Protein AF-A0A6B4BIZ9-F1 (afdb_monomer_lite)

Secondary structure (DSSP, 8-state):
-TTSTTTTTSSSHHHHHHHHHHHT-TT---TT---EEEEEEEETTTTEEEEEEEEESS--HHHH-----

Radius of gyration: 13.87 Å; chains: 1; bounding box: 31×33×35 Å

Structure (mmCIF, N/CA/C/O backbone):
data_AF-A0A6B4BIZ9-F1
#
_entry.id   AF-A0A6B4BIZ9-F1
#
loop_
_atom_site.group_PDB
_atom_site.id
_atom_site.type_symbol
_atom_site.label_atom_id
_atom_site.label_alt_id
_atom_site.label_comp_id
_atom_site.label_asym_id
_atom_site.label_entity_id
_atom_site.label_seq_id
_atom_site.pdbx_PDB_ins_code
_atom_site.Cartn_x
_atom_site.Cartn_y
_atom_site.Cartn_z
_atom_site.occupancy
_atom_site.B_iso_or_equiv
_atom_site.auth_seq_id
_atom_site.auth_comp_id
_atom_site.auth_asym_id
_atom_site.auth_atom_id
_atom_site.pdbx_PDB_model_num
ATOM 1 N N . MET A 1 1 ? 3.439 -11.019 1.164 1.00 83.75 1 MET A N 1
ATOM 2 C CA . MET A 1 1 ? 2.349 -10.103 1.513 1.00 83.75 1 MET A CA 1
ATOM 3 C C . MET A 1 1 ? 2.213 -9.155 0.356 1.00 83.75 1 MET A C 1
ATOM 5 O O . MET A 1 1 ? 3.032 -8.261 0.171 1.00 83.75 1 MET A O 1
ATOM 9 N N . ASP A 1 2 ? 1.204 -9.419 -0.453 1.00 89.88 2 ASP A N 1
ATOM 10 C CA . ASP A 1 2 ? 0.985 -8.706 -1.701 1.00 89.88 2 ASP A CA 1
ATOM 11 C C . ASP A 1 2 ? 0.213 -7.408 -1.443 1.00 89.88 2 ASP A C 1
ATOM 13 O O . ASP A 1 2 ? -0.452 -7.259 -0.417 1.00 89.88 2 ASP A O 1
ATOM 17 N N . GLY A 1 3 ? 0.330 -6.439 -2.352 1.00 91.81 3 GLY A N 1
ATOM 18 C CA . GLY A 1 3 ? -0.378 -5.155 -2.247 1.00 91.81 3 GLY A CA 1
ATOM 19 C C . GLY A 1 3 ? 0.165 -4.180 -1.192 1.00 91.81 3 GLY A C 1
ATOM 20 O O . GLY A 1 3 ? -0.408 -3.111 -1.009 1.00 91.81 3 GLY A O 1
ATOM 21 N N . THR A 1 4 ? 1.273 -4.503 -0.519 1.00 95.44 4 THR A N 1
ATOM 22 C CA . THR A 1 4 ? 1.873 -3.664 0.538 1.00 95.44 4 THR A CA 1
ATOM 23 C C . THR A 1 4 ? 3.167 -2.972 0.118 1.00 95.44 4 THR A C 1
ATOM 25 O O . THR A 1 4 ? 3.970 -2.596 0.970 1.00 95.44 4 THR A O 1
ATOM 28 N N . ALA A 1 5 ? 3.413 -2.835 -1.188 1.00 93.12 5 ALA A N 1
ATOM 29 C CA . ALA A 1 5 ? 4.663 -2.290 -1.728 1.00 93.12 5 ALA A CA 1
ATOM 30 C C . ALA A 1 5 ? 5.929 -2.984 -1.170 1.00 93.12 5 ALA A C 1
ATOM 32 O O . ALA A 1 5 ? 6.966 -2.358 -0.982 1.00 93.12 5 ALA A O 1
ATOM 33 N N . GLY A 1 6 ? 5.848 -4.291 -0.890 1.00 92.56 6 GLY A N 1
ATOM 34 C CA . GLY A 1 6 ? 6.990 -5.076 -0.412 1.00 92.56 6 GLY A CA 1
ATOM 35 C C . GLY A 1 6 ? 7.292 -4.945 1.082 1.00 92.56 6 GLY A C 1
ATOM 36 O O . GLY A 1 6 ? 8.402 -5.279 1.481 1.00 92.56 6 GLY A O 1
ATOM 37 N N . LEU A 1 7 ? 6.324 -4.528 1.910 1.00 95.25 7 LEU A N 1
ATOM 38 C CA . LEU A 1 7 ? 6.496 -4.320 3.357 1.00 95.25 7 LEU A CA 1
ATOM 39 C C . LEU A 1 7 ? 7.194 -5.478 4.090 1.00 95.25 7 LEU A C 1
ATOM 41 O O . LEU A 1 7 ? 8.031 -5.241 4.950 1.00 95.25 7 LEU A O 1
ATOM 45 N N . GLU A 1 8 ? 6.882 -6.730 3.747 1.00 94.75 8 GLU A N 1
ATOM 46 C CA . GLU A 1 8 ? 7.504 -7.902 4.388 1.00 94.75 8 GLU A CA 1
ATOM 47 C C . GLU A 1 8 ? 8.979 -8.114 4.008 1.00 94.75 8 GLU A C 1
ATOM 49 O O . GLU A 1 8 ? 9.684 -8.864 4.680 1.00 94.75 8 GLU A O 1
ATOM 54 N N . LYS A 1 9 ? 9.418 -7.521 2.891 1.00 91.81 9 LYS A N 1
ATOM 55 C CA . LYS A 1 9 ? 10.765 -7.680 2.328 1.00 91.81 9 LYS A CA 1
ATOM 56 C C . LYS A 1 9 ? 11.708 -6.573 2.797 1.00 91.81 9 LYS A C 1
ATOM 58 O O . LYS A 1 9 ? 12.919 -6.741 2.698 1.00 91.81 9 LYS A O 1
ATOM 63 N N . SER A 1 10 ? 11.169 -5.461 3.292 1.00 94.31 10 SER A N 1
ATOM 64 C CA . SER A 1 10 ? 11.947 -4.358 3.854 1.00 94.31 10 SER A CA 1
ATOM 65 C C . SER A 1 10 ? 12.497 -4.724 5.233 1.00 94.31 10 SER A C 1
ATOM 67 O O . SER A 1 10 ? 11.816 -5.346 6.049 1.00 94.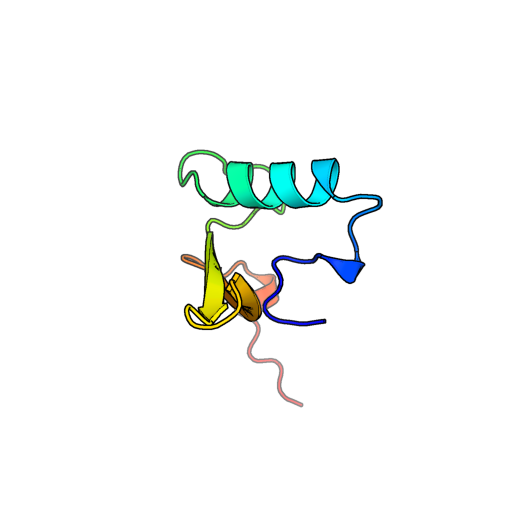31 10 SER A O 1
ATOM 69 N N . LYS A 1 11 ? 13.727 -4.302 5.533 1.00 96.12 11 LYS A N 1
ATOM 70 C CA . LYS A 1 11 ? 14.383 -4.553 6.825 1.00 96.12 11 LYS A CA 1
ATOM 71 C C . LYS A 1 11 ? 13.696 -3.815 7.970 1.00 96.12 11 LYS A C 1
ATOM 73 O O . LYS A 1 11 ? 13.716 -4.279 9.109 1.00 96.12 11 LYS A O 1
ATOM 78 N N . ASN A 1 12 ? 13.167 -2.628 7.687 1.00 97.25 12 ASN A N 1
ATOM 79 C CA . ASN A 1 12 ? 12.481 -1.778 8.650 1.00 97.25 12 ASN A CA 1
ATOM 80 C C . ASN A 1 12 ? 11.489 -0.833 7.953 1.00 97.25 12 ASN A C 1
ATOM 82 O O . ASN A 1 12 ? 11.396 -0.785 6.726 1.00 97.25 12 ASN A O 1
ATOM 86 N N . PHE A 1 13 ? 10.743 -0.088 8.768 1.00 95.56 13 PHE A N 1
ATOM 87 C CA . PHE A 1 13 ? 9.734 0.854 8.297 1.00 95.56 13 PHE A CA 1
ATOM 88 C C . PHE A 1 13 ? 10.317 1.992 7.446 1.00 95.56 13 PHE A C 1
ATOM 90 O O . PHE A 1 13 ? 9.720 2.335 6.434 1.00 95.56 13 PHE A O 1
ATOM 97 N N . ASP A 1 14 ? 11.471 2.553 7.819 1.00 97.50 14 ASP A N 1
ATOM 98 C CA . ASP A 1 14 ? 12.070 3.693 7.108 1.00 97.50 14 ASP A CA 1
ATOM 99 C C . ASP A 1 14 ? 12.514 3.312 5.690 1.00 97.50 14 ASP A C 1
ATOM 101 O O . ASP A 1 14 ? 12.330 4.076 4.740 1.00 97.50 14 ASP A O 1
ATOM 105 N N . GLU A 1 15 ? 13.053 2.102 5.529 1.00 95.56 15 GLU A N 1
ATOM 106 C CA . GLU A 1 15 ? 13.386 1.541 4.221 1.00 95.56 15 GLU A CA 1
ATOM 107 C C . GLU A 1 15 ? 12.125 1.335 3.377 1.00 95.56 15 GLU A C 1
ATOM 109 O O . GLU A 1 15 ? 12.078 1.766 2.226 1.00 95.56 15 GLU A O 1
ATOM 114 N N . TRP A 1 16 ? 11.082 0.732 3.957 1.00 95.56 16 TRP A N 1
ATOM 115 C CA . TRP A 1 16 ? 9.801 0.559 3.268 1.00 95.56 16 TRP A CA 1
ATOM 116 C C . TRP A 1 16 ? 9.204 1.902 2.828 1.00 95.56 16 TRP A C 1
ATOM 118 O O . TRP A 1 16 ? 8.790 2.058 1.680 1.00 95.56 16 TRP A O 1
ATOM 128 N N . LEU A 1 17 ? 9.200 2.892 3.721 1.00 96.00 17 LEU A N 1
ATOM 129 C CA . LEU A 1 17 ? 8.678 4.223 3.437 1.00 96.00 17 LEU A CA 1
ATOM 130 C C . LEU A 1 17 ? 9.476 4.915 2.326 1.00 96.00 17 LEU A C 1
ATOM 132 O O . LEU A 1 17 ? 8.875 5.546 1.459 1.00 96.00 17 LEU A O 1
ATOM 136 N N . SER A 1 18 ? 10.802 4.764 2.316 1.00 93.31 18 SER A N 1
ATOM 137 C CA . SER A 1 18 ? 11.650 5.299 1.244 1.00 93.31 18 SER A CA 1
ATOM 138 C C . SER A 1 18 ? 11.281 4.687 -0.109 1.00 93.31 18 SER A C 1
ATOM 140 O O . SER A 1 18 ? 11.070 5.422 -1.067 1.00 93.31 18 SER A O 1
ATOM 142 N N . ILE A 1 19 ? 11.072 3.365 -0.169 1.00 91.38 19 ILE A N 1
ATOM 143 C CA . ILE A 1 19 ? 10.618 2.673 -1.389 1.00 91.38 19 ILE A CA 1
ATOM 144 C C . ILE A 1 19 ? 9.262 3.212 -1.864 1.00 91.38 19 ILE A C 1
ATOM 146 O O . ILE A 1 19 ? 9.087 3.449 -3.060 1.00 91.38 19 ILE A O 1
ATOM 150 N N . VAL A 1 20 ? 8.303 3.422 -0.953 1.00 94.06 20 VAL A N 1
ATOM 151 C CA . VAL A 1 20 ? 6.978 3.981 -1.283 1.00 94.06 20 VAL A CA 1
ATOM 152 C C . VAL A 1 20 ? 7.098 5.405 -1.832 1.00 94.06 20 VAL A C 1
ATOM 154 O O . VAL A 1 20 ? 6.471 5.729 -2.843 1.00 94.06 20 VAL A O 1
ATOM 157 N N . ILE A 1 21 ? 7.909 6.252 -1.195 1.00 92.88 21 ILE A N 1
ATOM 158 C CA . ILE A 1 21 ? 8.131 7.638 -1.629 1.00 92.88 21 ILE A CA 1
ATOM 159 C C . ILE A 1 21 ? 8.808 7.667 -2.999 1.00 92.88 21 ILE A C 1
ATOM 161 O O . ILE A 1 21 ? 8.335 8.372 -3.892 1.00 92.88 21 ILE A O 1
ATOM 165 N N . ASP A 1 22 ? 9.865 6.885 -3.195 1.00 90.62 22 ASP A N 1
ATOM 166 C CA . ASP A 1 22 ? 10.600 6.861 -4.458 1.00 90.62 22 ASP A CA 1
ATOM 167 C C . ASP A 1 22 ? 9.734 6.308 -5.595 1.00 90.62 22 ASP A C 1
ATOM 169 O O . ASP A 1 22 ? 9.698 6.888 -6.680 1.00 90.62 22 ASP A O 1
ATOM 173 N N . SER A 1 23 ? 8.940 5.265 -5.328 1.00 89.81 23 SER A N 1
ATOM 174 C CA . SER A 1 23 ? 8.009 4.695 -6.315 1.00 89.81 23 SER A CA 1
ATOM 175 C C . SER A 1 23 ? 6.870 5.655 -6.684 1.00 89.81 23 SER A C 1
ATOM 177 O O . SER A 1 23 ? 6.309 5.533 -7.770 1.00 89.81 23 SER A O 1
ATOM 179 N N . SER A 1 24 ? 6.537 6.635 -5.833 1.00 90.50 24 SER A N 1
ATOM 180 C CA . SER A 1 24 ? 5.494 7.635 -6.127 1.00 90.50 24 SER A CA 1
ATOM 181 C C . SER A 1 24 ? 5.899 8.672 -7.182 1.00 90.50 24 SER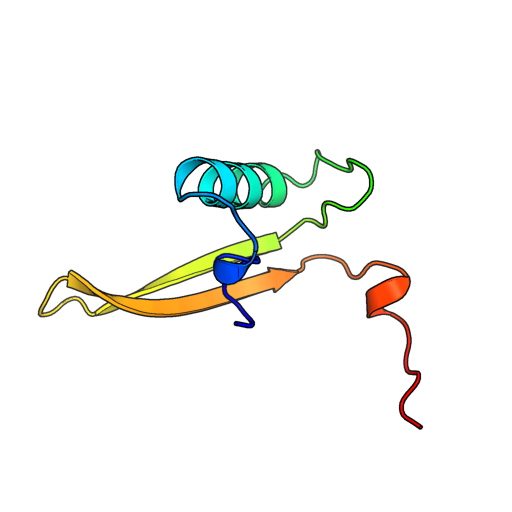 A C 1
ATOM 183 O O . SER A 1 24 ? 5.062 9.453 -7.639 1.00 90.50 24 SER A O 1
ATOM 185 N N . ARG A 1 25 ? 7.180 8.700 -7.570 1.00 84.44 25 ARG A N 1
ATOM 186 C CA . ARG A 1 25 ? 7.749 9.682 -8.495 1.00 84.44 25 ARG A CA 1
ATOM 187 C C . ARG A 1 25 ? 8.004 9.032 -9.851 1.00 84.44 25 ARG A C 1
ATOM 189 O O . ARG A 1 25 ? 8.908 8.217 -9.988 1.00 84.44 25 ARG A O 1
ATOM 196 N N . GLU A 1 26 ? 7.269 9.453 -10.881 1.00 72.38 26 GLU A N 1
ATOM 197 C CA . GLU A 1 26 ? 7.432 8.914 -12.245 1.00 72.38 26 GLU A CA 1
ATOM 198 C C . GLU A 1 26 ? 8.842 9.104 -12.833 1.00 72.38 26 GLU A C 1
ATOM 200 O O . GLU A 1 26 ? 9.254 8.354 -13.716 1.00 72.38 26 GLU A O 1
ATOM 205 N N . GLU A 1 27 ? 9.574 10.109 -12.349 1.00 67.12 27 GLU A N 1
ATOM 206 C CA . GLU A 1 27 ? 10.913 10.489 -12.813 1.00 67.12 27 GLU A CA 1
ATOM 207 C C . GLU A 1 27 ? 12.017 9.531 -12.337 1.00 67.12 27 GLU A C 1
ATOM 209 O O . GLU A 1 27 ? 13.114 9.532 -12.896 1.00 67.12 27 GLU A O 1
ATOM 214 N N . ILE A 1 28 ? 11.751 8.716 -11.309 1.00 60.59 28 ILE A N 1
ATOM 215 C CA . ILE A 1 28 ? 12.716 7.747 -10.785 1.00 60.59 28 ILE A CA 1
ATOM 216 C C . ILE A 1 28 ? 12.522 6.430 -11.533 1.00 60.59 28 ILE A C 1
ATOM 218 O O . ILE A 1 28 ? 11.789 5.542 -11.109 1.00 60.59 28 ILE A O 1
ATOM 222 N N . VAL A 1 29 ? 13.217 6.299 -12.660 1.00 57.38 29 VAL A N 1
ATOM 223 C CA . VAL A 1 29 ? 13.455 4.999 -13.299 1.00 57.38 29 VAL A CA 1
ATOM 224 C C . VAL A 1 29 ? 14.866 4.559 -12.917 1.00 57.38 29 VAL A C 1
ATOM 226 O O . VAL A 1 29 ? 15.810 4.670 -13.694 1.00 57.38 29 VAL A O 1
ATOM 229 N N . MET A 1 30 ? 15.027 4.139 -11.664 1.00 59.06 30 MET A N 1
ATOM 230 C CA . MET A 1 30 ? 16.188 3.348 -11.251 1.00 59.06 30 MET A CA 1
ATOM 231 C C . MET A 1 30 ? 15.909 1.882 -11.575 1.00 59.06 30 MET A C 1
ATOM 233 O O . MET A 1 30 ? 14.768 1.437 -11.434 1.00 59.06 30 MET A O 1
ATOM 237 N N . ASP A 1 31 ? 16.935 1.137 -11.993 1.00 60.47 31 ASP A N 1
ATOM 238 C CA . ASP A 1 31 ? 16.816 -0.291 -12.305 1.00 60.47 31 ASP A CA 1
ATOM 239 C C . ASP A 1 31 ? 16.053 -1.032 -11.194 1.00 60.47 31 ASP A C 1
ATOM 241 O O . ASP A 1 31 ? 16.499 -1.118 -10.050 1.00 60.47 31 ASP A O 1
ATOM 245 N N . GLY A 1 32 ? 14.870 -1.545 -11.540 1.00 65.06 32 GLY A N 1
ATOM 246 C CA . GLY A 1 32 ? 14.017 -2.334 -10.649 1.00 65.06 32 GLY A CA 1
ATOM 247 C C . GLY A 1 32 ? 12.932 -1.575 -9.871 1.00 65.06 32 GLY A C 1
ATOM 248 O O . GLY A 1 32 ? 12.048 -2.239 -9.328 1.00 65.06 32 GLY A O 1
ATOM 249 N N . ILE A 1 33 ? 12.923 -0.235 -9.844 1.00 71.81 33 ILE A N 1
ATOM 250 C CA . ILE A 1 33 ? 11.838 0.545 -9.214 1.00 71.81 33 ILE A CA 1
ATOM 251 C C . ILE A 1 33 ? 10.794 0.906 -10.270 1.00 71.81 33 ILE A C 1
ATOM 253 O O . ILE A 1 33 ? 11.081 1.567 -11.265 1.00 71.81 33 ILE A O 1
ATOM 257 N N . ILE A 1 34 ? 9.562 0.450 -10.045 1.00 82.44 34 ILE A N 1
ATOM 258 C CA . ILE A 1 34 ? 8.440 0.655 -10.958 1.00 82.44 34 ILE A CA 1
ATOM 259 C C . ILE A 1 34 ? 7.484 1.676 -10.355 1.00 82.44 34 ILE A C 1
ATOM 261 O O . ILE A 1 34 ? 6.971 1.397 -9.263 1.00 82.44 34 ILE A O 1
ATOM 265 N N . PRO A 1 35 ? 7.196 2.787 -11.066 1.00 89.62 35 PRO A N 1
ATOM 266 C CA . PRO A 1 35 ? 6.273 3.803 -10.588 1.00 89.62 35 PRO A CA 1
ATOM 267 C C . PRO A 1 35 ? 4.955 3.199 -10.107 1.00 89.62 35 PRO A C 1
ATOM 269 O O . PRO A 1 35 ? 4.339 2.369 -10.794 1.0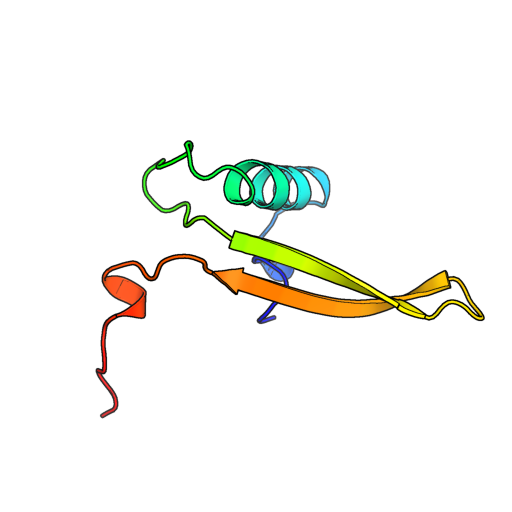0 89.62 35 PRO A O 1
ATOM 272 N N . SER A 1 36 ? 4.550 3.580 -8.900 1.00 92.56 36 SER A N 1
ATOM 273 C CA . SER A 1 36 ? 3.343 3.080 -8.259 1.00 92.56 36 SER A CA 1
ATOM 274 C C . SER A 1 36 ? 2.726 4.088 -7.301 1.00 92.56 36 SER A C 1
ATOM 276 O O . SER A 1 36 ? 3.364 5.026 -6.827 1.00 92.56 36 SER A O 1
ATOM 278 N N . SER A 1 37 ? 1.447 3.886 -6.997 1.00 94.50 37 SER A N 1
ATOM 279 C CA . SER A 1 37 ? 0.764 4.589 -5.914 1.00 94.50 37 SER A CA 1
ATOM 280 C C . SER A 1 37 ? 0.364 3.605 -4.832 1.00 94.50 37 SER A C 1
ATOM 282 O O . SER A 1 37 ? -0.409 2.679 -5.083 1.00 94.50 37 SER A O 1
ATOM 284 N N . THR A 1 38 ? 0.849 3.841 -3.616 1.00 96.00 38 THR A N 1
ATOM 285 C CA . THR A 1 38 ? 0.439 3.099 -2.425 1.00 96.00 38 THR A CA 1
ATOM 286 C C . THR A 1 38 ? -0.641 3.871 -1.667 1.00 96.00 38 THR A C 1
ATOM 288 O O . THR A 1 38 ? -0.456 5.038 -1.325 1.00 96.00 38 THR A O 1
ATOM 291 N N . TYR A 1 39 ? -1.757 3.211 -1.363 1.00 97.12 39 TYR A N 1
ATOM 292 C CA . TYR A 1 39 ? -2.841 3.751 -0.546 1.00 97.12 39 TYR A CA 1
ATOM 293 C C . TYR A 1 39 ? -3.040 2.917 0.716 1.00 97.12 39 TYR A C 1
ATOM 295 O O . TYR A 1 39 ? -2.930 1.690 0.707 1.00 97.12 39 TYR A O 1
ATOM 303 N N . LEU A 1 40 ? -3.385 3.607 1.801 1.00 96.81 40 LEU A N 1
ATOM 304 C CA . LEU A 1 40 ? -3.653 3.030 3.112 1.00 96.81 40 LEU A CA 1
ATOM 305 C C . LEU A 1 40 ? -5.134 3.218 3.451 1.00 96.81 40 LEU A C 1
ATOM 307 O O . LEU A 1 40 ? -5.631 4.343 3.493 1.00 96.81 40 LEU A O 1
ATOM 311 N N . ALA A 1 41 ? -5.846 2.123 3.706 1.00 97.81 41 ALA A N 1
ATOM 312 C CA . ALA A 1 41 ? -7.244 2.172 4.111 1.00 97.81 41 ALA A CA 1
ATOM 313 C C . ALA A 1 41 ? -7.333 2.385 5.625 1.00 97.81 41 ALA A C 1
ATOM 315 O O . ALA A 1 41 ? -7.054 1.474 6.407 1.00 97.81 41 ALA A O 1
ATOM 316 N N . ILE A 1 42 ? -7.735 3.589 6.035 1.00 98.19 42 ILE A N 1
ATOM 317 C CA . ILE A 1 42 ? -7.924 3.936 7.445 1.00 98.19 42 ILE A CA 1
ATOM 318 C C . ILE A 1 42 ? -9.408 3.877 7.799 1.00 98.19 42 ILE A C 1
ATOM 320 O O . ILE A 1 42 ? -10.237 4.579 7.218 1.00 98.19 42 ILE A O 1
ATOM 324 N N . ARG A 1 43 ? -9.751 3.058 8.794 1.00 98.38 43 ARG A N 1
ATOM 325 C CA . ARG A 1 43 ? -11.085 3.055 9.389 1.00 98.38 43 ARG A CA 1
ATOM 326 C C . ARG A 1 43 ? -11.211 4.223 10.362 1.00 98.38 43 ARG A C 1
ATOM 328 O O . ARG A 1 43 ? -10.550 4.251 11.394 1.00 98.38 43 ARG A O 1
ATOM 335 N N . LEU A 1 44 ? -12.110 5.155 10.058 1.00 98.12 44 LEU A N 1
ATOM 336 C CA . LEU A 1 44 ? -12.197 6.434 10.770 1.00 98.12 44 LEU A CA 1
ATOM 337 C C . LEU A 1 44 ? -12.661 6.322 12.231 1.00 98.12 44 LEU A C 1
ATOM 339 O O . LEU A 1 44 ? -12.223 7.113 13.056 1.00 98.12 44 LEU A O 1
ATOM 343 N N . VAL A 1 45 ? -13.512 5.345 12.573 1.00 98.44 45 VAL A N 1
ATOM 344 C CA . VAL A 1 45 ? -14.077 5.228 13.935 1.00 98.44 45 VAL A CA 1
ATOM 345 C C . VAL A 1 45 ? -13.026 4.929 15.012 1.00 98.44 45 VAL A C 1
ATOM 347 O O . VAL A 1 45 ? -13.210 5.313 16.162 1.00 98.44 45 VAL A O 1
ATOM 350 N N . ASP A 1 46 ? -11.925 4.262 14.659 1.00 98.25 46 ASP A N 1
ATOM 351 C CA . ASP A 1 46 ? -10.852 3.917 15.600 1.00 98.25 46 ASP A CA 1
ATOM 352 C C . ASP A 1 46 ? -9.440 4.183 15.057 1.00 98.25 46 ASP A C 1
ATOM 354 O O . ASP A 1 46 ? -8.461 3.708 15.630 1.00 98.25 46 ASP A O 1
ATOM 358 N N . ASN A 1 47 ? -9.337 4.958 13.972 1.00 97.81 47 ASN A N 1
ATOM 359 C CA . ASN A 1 47 ? -8.092 5.348 13.306 1.00 97.81 47 ASN A CA 1
ATOM 360 C C . ASN A 1 47 ? -7.144 4.169 13.009 1.00 97.81 47 ASN A C 1
ATOM 362 O O . ASN A 1 47 ? -5.923 4.285 13.133 1.00 97.81 47 ASN A O 1
ATOM 366 N N . LYS A 1 48 ? -7.700 3.008 12.646 1.00 98.31 48 LYS A N 1
ATOM 367 C CA . LYS A 1 48 ? -6.909 1.804 12.354 1.00 98.31 48 LYS A CA 1
ATOM 368 C C . LYS A 1 48 ? -6.656 1.636 10.867 1.00 98.31 48 LYS A C 1
ATOM 370 O O . LYS A 1 48 ? -7.573 1.769 10.060 1.00 98.31 48 LYS A O 1
ATOM 375 N N . LEU A 1 49 ? -5.429 1.243 10.530 1.00 96.75 49 LEU A N 1
ATOM 376 C CA . LEU A 1 49 ? -5.088 0.703 9.219 1.00 96.75 49 LEU A CA 1
ATOM 377 C C . LEU A 1 49 ? -5.752 -0.670 9.054 1.00 96.75 49 LEU A C 1
ATOM 379 O O . LEU A 1 49 ? -5.465 -1.589 9.818 1.00 96.75 49 LEU A O 1
ATOM 383 N N . ILE A 1 50 ? -6.650 -0.799 8.078 1.00 97.31 50 ILE A N 1
ATOM 384 C CA . ILE A 1 50 ? -7.418 -2.030 7.812 1.00 97.31 50 ILE A CA 1
ATOM 385 C C . ILE A 1 50 ? -7.133 -2.640 6.435 1.00 97.31 50 ILE A C 1
ATOM 387 O O . ILE A 1 50 ? -7.703 -3.672 6.093 1.00 97.31 50 ILE A O 1
ATOM 391 N N . GLY A 1 51 ? -6.271 -2.014 5.638 1.00 96.50 51 GLY A N 1
ATOM 392 C CA . GLY A 1 51 ? -5.909 -2.509 4.318 1.00 96.50 51 GLY A CA 1
ATOM 393 C C . GLY A 1 51 ? -4.885 -1.619 3.631 1.00 96.50 51 GLY A C 1
ATOM 394 O O . GLY A 1 51 ? -4.682 -0.467 4.016 1.00 96.50 51 GLY A O 1
ATOM 395 N N . MET A 1 52 ? -4.245 -2.170 2.610 1.00 97.69 52 MET A N 1
ATOM 396 C CA . MET A 1 52 ? -3.262 -1.489 1.776 1.00 97.69 52 MET A CA 1
ATOM 397 C C . MET A 1 52 ? -3.496 -1.903 0.327 1.00 97.69 52 MET A C 1
ATOM 399 O O . MET A 1 52 ? -3.933 -3.026 0.066 1.00 97.69 52 MET A O 1
ATOM 403 N N . ILE A 1 53 ? -3.209 -1.003 -0.603 1.00 97.00 53 ILE A N 1
ATOM 404 C CA . ILE A 1 53 ? -3.131 -1.327 -2.025 1.00 97.00 53 ILE A CA 1
ATOM 405 C C . ILE A 1 53 ? -1.944 -0.587 -2.628 1.00 97.00 53 ILE A C 1
ATOM 407 O O . ILE A 1 53 ? -1.720 0.581 -2.324 1.00 97.00 53 ILE A O 1
ATOM 411 N N . ASP A 1 54 ? -1.200 -1.269 -3.488 1.00 94.69 54 ASP A N 1
ATOM 412 C CA . ASP A 1 54 ? -0.099 -0.708 -4.260 1.00 94.69 54 ASP A CA 1
ATOM 413 C C . ASP A 1 54 ? -0.397 -0.918 -5.746 1.00 94.69 54 ASP A C 1
ATOM 415 O O . ASP A 1 54 ? -0.496 -2.052 -6.219 1.00 94.69 54 ASP A O 1
ATOM 419 N N . ILE A 1 55 ? -0.615 0.182 -6.463 1.00 92.75 55 ILE A N 1
ATOM 420 C CA . ILE A 1 55 ? -1.048 0.182 -7.861 1.00 92.75 55 ILE A CA 1
ATOM 421 C C . ILE A 1 55 ? 0.142 0.559 -8.728 1.00 92.75 55 ILE A C 1
ATOM 423 O O . ILE A 1 55 ? 0.581 1.707 -8.705 1.00 92.75 55 ILE A O 1
ATOM 427 N N . ARG A 1 56 ? 0.647 -0.392 -9.515 1.00 89.56 56 ARG A N 1
ATOM 428 C CA . ARG A 1 56 ? 1.707 -0.136 -10.496 1.00 89.56 56 ARG A CA 1
ATOM 429 C C . ARG A 1 56 ? 1.149 0.670 -11.664 1.00 89.56 56 ARG A C 1
ATOM 431 O O . ARG A 1 56 ? 0.144 0.286 -12.257 1.00 89.56 56 ARG A O 1
ATOM 438 N N . HIS A 1 57 ? 1.799 1.780 -12.002 1.00 8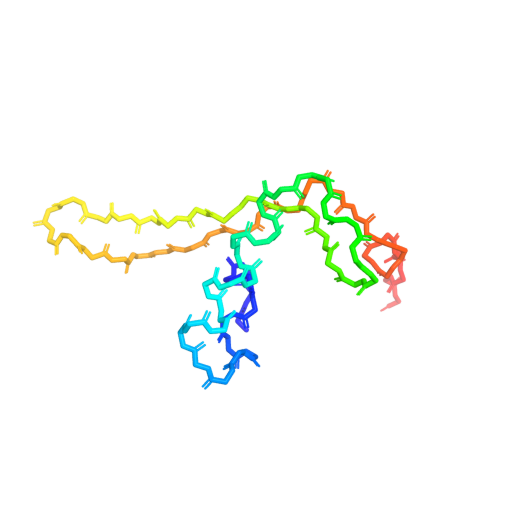9.00 57 HIS A N 1
ATOM 439 C CA . HIS A 1 57 ? 1.420 2.611 -13.154 1.00 89.00 57 HIS A CA 1
ATOM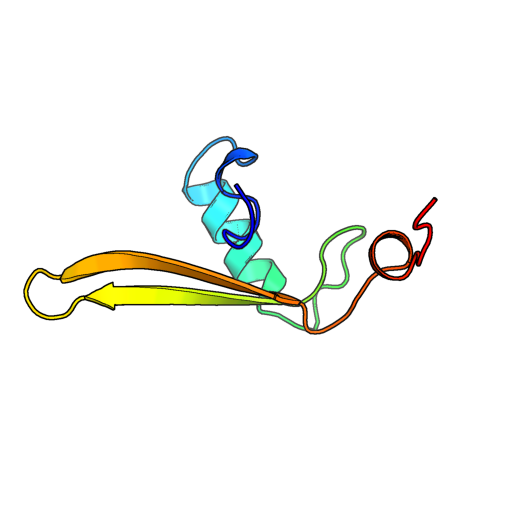 440 C C . HIS A 1 57 ? 1.952 2.041 -14.467 1.00 89.00 57 HIS A C 1
ATOM 442 O O . HIS A 1 57 ? 1.425 2.327 -15.539 1.00 89.00 57 HIS A O 1
ATOM 448 N N . LYS A 1 58 ? 3.014 1.237 -14.375 1.00 81.81 58 LYS A N 1
ATOM 449 C CA . LYS A 1 58 ? 3.656 0.538 -15.487 1.00 81.81 58 LYS A CA 1
ATOM 450 C C . LYS A 1 58 ? 3.951 -0.894 -15.057 1.00 81.81 58 LYS A C 1
ATOM 452 O O . LYS A 1 58 ? 4.152 -1.155 -13.876 1.00 81.81 58 LYS A O 1
ATOM 457 N N . LEU A 1 59 ? 3.991 -1.818 -16.005 1.00 77.44 59 LEU A N 1
ATOM 458 C CA . LEU A 1 59 ? 4.500 -3.168 -15.779 1.00 77.44 59 LEU A CA 1
ATOM 459 C C . LEU A 1 59 ? 5.915 -3.234 -16.362 1.00 77.44 59 LEU A C 1
ATOM 461 O O . LEU A 1 59 ? 6.171 -2.636 -17.406 1.00 77.44 59 LEU A O 1
ATOM 465 N N . ASN A 1 60 ? 6.834 -3.915 -15.679 1.00 72.12 60 ASN A N 1
ATOM 466 C CA . ASN A 1 60 ? 8.135 -4.253 -16.258 1.00 72.12 60 ASN A CA 1
ATOM 467 C C . ASN A 1 60 ? 8.041 -5.558 -17.052 1.00 72.12 60 ASN A C 1
ATOM 469 O O . ASN A 1 60 ? 7.040 -6.266 -16.959 1.00 72.12 60 ASN A O 1
ATOM 473 N N . ASP A 1 61 ? 9.097 -5.893 -17.792 1.00 72.06 61 ASP A N 1
ATOM 474 C CA . ASP A 1 61 ? 9.141 -7.107 -18.617 1.00 72.06 61 ASP A CA 1
ATOM 475 C C . ASP A 1 61 ? 8.847 -8.378 -17.808 1.00 72.06 61 ASP A C 1
ATOM 477 O O . ASP A 1 61 ? 8.169 -9.274 -18.297 1.00 72.06 61 ASP A O 1
ATOM 481 N N . TYR A 1 62 ? 9.277 -8.426 -16.542 1.00 70.00 62 TYR A N 1
ATOM 482 C CA . TYR A 1 62 ? 8.962 -9.521 -15.620 1.00 70.00 62 TYR A CA 1
ATOM 483 C C . TYR A 1 62 ? 7.453 -9.645 -15.342 1.00 70.00 62 TYR A C 1
ATOM 485 O O . TYR A 1 62 ? 6.913 -10.745 -15.342 1.00 70.00 62 TYR A O 1
ATOM 493 N N . LEU A 1 63 ? 6.757 -8.526 -15.130 1.00 69.12 63 LEU A N 1
ATOM 494 C CA . LEU A 1 63 ? 5.313 -8.489 -14.873 1.00 69.12 63 LEU A CA 1
ATOM 495 C C . LEU A 1 63 ? 4.461 -8.594 -16.148 1.00 69.12 63 LEU A C 1
ATOM 497 O O . LEU A 1 63 ? 3.271 -8.885 -16.057 1.00 69.12 63 LEU A O 1
ATOM 501 N N . PHE A 1 64 ? 5.045 -8.338 -17.320 1.00 71.38 64 PHE A N 1
ATOM 502 C CA . PHE A 1 64 ? 4.388 -8.509 -18.617 1.00 71.38 64 PHE A CA 1
ATOM 503 C C . PHE A 1 64 ? 4.338 -9.972 -19.083 1.00 71.38 64 PHE A C 1
ATOM 505 O O . PHE A 1 64 ? 3.585 -10.279 -20.009 1.00 71.38 64 PHE A O 1
ATOM 512 N N . GLN A 1 65 ? 5.119 -10.878 -18.480 1.00 65.00 65 GLN A N 1
ATOM 513 C CA . GLN A 1 65 ? 5.141 -12.284 -18.885 1.00 65.00 65 GLN A CA 1
ATOM 514 C C . GLN A 1 65 ? 3.814 -12.985 -18.551 1.00 65.00 65 GLN A C 1
ATOM 516 O O . GLN A 1 65 ? 3.488 -13.245 -17.397 1.00 65.00 65 GLN A O 1
ATOM 521 N N . ASN A 1 66 ? 3.074 -13.336 -19.604 1.00 50.59 66 ASN A N 1
ATOM 522 C CA . ASN A 1 66 ? 1.908 -14.223 -19.591 1.00 50.59 66 ASN A CA 1
ATOM 523 C C . ASN A 1 66 ? 2.320 -15.711 -19.613 1.00 50.59 66 ASN A C 1
A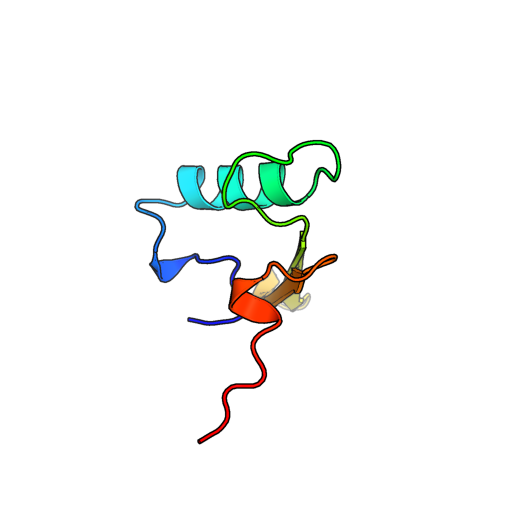TOM 525 O O . ASN A 1 66 ? 1.696 -16.509 -20.311 1.00 50.59 66 ASN A O 1
ATOM 529 N N . ASP A 1 67 ? 3.345 -16.116 -18.863 1.00 47.59 67 ASP A N 1
ATOM 530 C CA . ASP A 1 67 ? 3.672 -17.542 -18.732 1.00 47.59 67 ASP A CA 1
ATOM 531 C C . ASP A 1 67 ? 2.808 -18.174 -17.631 1.00 47.59 67 ASP A C 1
ATOM 533 O O . ASP A 1 67 ? 3.264 -18.526 -16.545 1.00 47.59 67 ASP A O 1
ATOM 537 N N . ILE A 1 68 ? 1.514 -18.299 -17.940 1.00 41.84 68 ILE A N 1
ATOM 538 C CA . ILE A 1 68 ? 0.655 -19.325 -17.349 1.00 41.84 68 ILE A CA 1
ATOM 539 C C . ILE A 1 68 ? 0.939 -20.614 -18.132 1.00 41.84 68 ILE A C 1
ATOM 541 O O . ILE A 1 68 ? 0.430 -20.796 -19.240 1.00 41.84 68 ILE A O 1
ATOM 545 N N . LEU A 1 69 ? 1.755 -21.491 -17.547 1.00 37.12 69 LEU A N 1
ATOM 546 C CA . LEU A 1 69 ? 1.651 -22.941 -17.733 1.00 37.12 69 LEU A CA 1
ATOM 547 C C . LEU A 1 69 ? 0.953 -23.535 -16.510 1.00 37.12 69 LEU A C 1
ATOM 549 O O . LEU A 1 69 ? 1.317 -23.135 -15.380 1.00 37.12 69 LEU A O 1
#

Foldseek 3Di:
DPFQLCVVVDPDDVRSVVLQVLLCDPPDPDPPRFRWHKDFDADPVVRDGPDIGIGGPDDDPVRPDPPDD

Sequence (69 aa):
MDGTAGLEKSKNFDEWLSIVIDSSREEIVMDGIIPSSTYLAIRLVDNKLIGMIDIRHKLNDYLFQNDIL

pLDDT: mean 85.2, std 15.53, range [37.12, 98.44]

Organism: Clostridium botulinum (NCBI:txid1491)